Protein AF-A0A511DGD5-F1 (afdb_monomer_lite)

Sequence (65 aa):
MTENRMTAGAVVVSMIFGIVVAILAVTGSEALSLVAIIGGAVVGLTWVVVGMTSASRRRGTQTRS

pLDDT: mean 80.9, std 12.5, range [48.22, 92.5]

Organism: NCBI:txid1223511

Foldseek 3Di:
DVLVVLVVVLVVLVVVLVVVLVVCVVVVHPCSVVSCVVSVVVSVVSVVVSVVVVVVVVVVVVVVD

Structure (mmCIF, N/CA/C/O backbone):
data_AF-A0A511DGD5-F1
#
_entry.id   AF-A0A511DGD5-F1
#
loop_
_atom_site.group_PDB
_atom_site.id
_atom_site.type_symbol
_atom_site.label_atom_id
_atom_si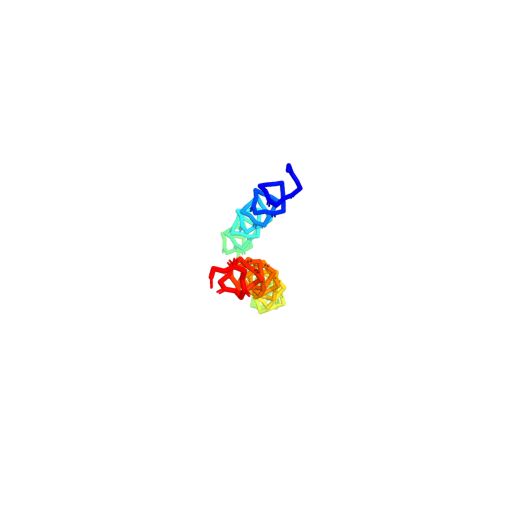te.label_alt_id
_atom_site.label_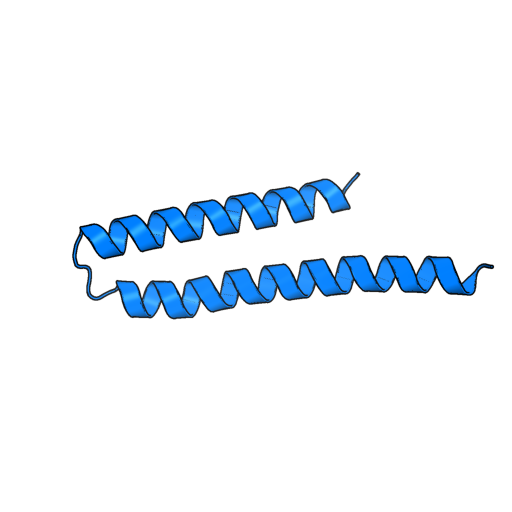comp_id
_atom_site.label_asym_id
_atom_site.label_entity_id
_atom_site.label_seq_id
_atom_site.pdbx_PDB_ins_code
_atom_site.Cartn_x
_atom_site.Cartn_y
_atom_site.Cartn_z
_atom_site.occupancy
_atom_site.B_iso_or_equiv
_atom_site.auth_seq_id
_atom_site.auth_comp_id
_atom_site.auth_asym_id
_atom_site.auth_atom_id
_atom_site.pdbx_PDB_model_num
ATOM 1 N N . MET A 1 1 ? -3.194 -1.042 24.011 1.00 50.62 1 MET A N 1
ATOM 2 C CA . MET A 1 1 ? -1.983 -1.628 23.386 1.00 50.62 1 MET A CA 1
ATOM 3 C C . MET A 1 1 ? -2.142 -2.004 21.908 1.00 50.62 1 MET A C 1
ATOM 5 O O . MET A 1 1 ? -1.144 -1.980 21.207 1.00 50.62 1 MET A O 1
ATOM 9 N N . THR A 1 2 ? -3.332 -2.341 21.397 1.00 59.09 2 THR A N 1
ATOM 10 C CA . THR A 1 2 ? -3.531 -2.794 19.999 1.00 59.09 2 THR A CA 1
ATOM 11 C C . THR A 1 2 ? -3.452 -1.695 18.932 1.00 59.09 2 THR A C 1
ATOM 13 O O . THR A 1 2 ? -2.988 -1.964 17.832 1.00 59.09 2 THR A O 1
ATOM 16 N N . GLU A 1 3 ? -3.832 -0.459 19.255 1.00 57.81 3 GLU A N 1
ATOM 17 C CA . GLU A 1 3 ? -3.903 0.654 18.290 1.00 57.81 3 GLU A CA 1
ATOM 18 C C . GLU A 1 3 ? -2.516 1.086 17.783 1.00 57.81 3 GLU A C 1
ATOM 20 O O . GLU A 1 3 ? -2.288 1.126 16.580 1.00 57.81 3 GLU A O 1
ATOM 25 N N . ASN A 1 4 ? -1.537 1.245 18.686 1.00 63.75 4 ASN A N 1
ATOM 26 C CA . ASN A 1 4 ? -0.144 1.532 18.311 1.00 63.75 4 ASN A CA 1
ATOM 27 C C . ASN A 1 4 ? 0.463 0.465 17.388 1.00 63.75 4 ASN A C 1
ATOM 29 O O . ASN A 1 4 ? 1.303 0.781 16.551 1.00 63.75 4 ASN A O 1
ATOM 33 N N . ARG A 1 5 ? 0.049 -0.799 17.539 1.00 69.50 5 ARG A N 1
ATOM 34 C CA . ARG A 1 5 ? 0.552 -1.910 16.718 1.00 69.50 5 ARG A CA 1
ATOM 35 C C . ARG A 1 5 ? -0.038 -1.869 15.307 1.00 69.50 5 ARG A C 1
ATOM 37 O O . ARG A 1 5 ? 0.676 -2.165 14.358 1.00 69.50 5 ARG A O 1
ATOM 44 N N . MET A 1 6 ? -1.303 -1.460 15.169 1.00 70.62 6 MET A N 1
ATOM 45 C CA . MET A 1 6 ? -1.959 -1.290 13.866 1.00 70.62 6 MET A CA 1
ATOM 46 C C . MET A 1 6 ? -1.349 -0.123 13.082 1.00 70.62 6 MET A C 1
ATOM 48 O O . MET A 1 6 ? -1.022 -0.287 11.910 1.00 70.62 6 MET A O 1
ATOM 52 N N . THR A 1 7 ? -1.111 1.019 13.734 1.00 79.12 7 THR A N 1
ATOM 53 C CA . THR A 1 7 ? -0.483 2.181 13.084 1.00 79.12 7 THR A CA 1
ATOM 54 C C . THR A 1 7 ? 0.965 1.892 12.694 1.00 79.12 7 THR A C 1
ATOM 56 O O . THR A 1 7 ? 1.364 2.185 11.571 1.00 79.12 7 THR A O 1
ATOM 59 N N . ALA A 1 8 ? 1.743 1.247 13.572 1.00 81.88 8 ALA A N 1
ATOM 60 C CA . ALA A 1 8 ? 3.108 0.829 13.248 1.00 81.88 8 ALA A CA 1
ATOM 61 C C . ALA A 1 8 ? 3.142 -0.161 12.069 1.00 81.88 8 ALA A C 1
ATOM 63 O O . ALA A 1 8 ? 3.966 -0.014 11.170 1.00 81.88 8 ALA A O 1
ATOM 64 N N . GLY A 1 9 ? 2.214 -1.124 12.030 1.00 82.50 9 GLY A N 1
ATOM 65 C CA . GLY A 1 9 ? 2.076 -2.055 10.908 1.00 82.50 9 GLY A CA 1
ATOM 66 C C . GLY A 1 9 ? 1.766 -1.350 9.585 1.00 82.50 9 GLY A C 1
ATOM 67 O O . GLY A 1 9 ? 2.416 -1.629 8.581 1.00 82.50 9 GLY A O 1
ATOM 68 N N . ALA A 1 10 ? 0.838 -0.388 9.583 1.00 83.44 10 ALA A N 1
ATOM 69 C CA . ALA A 1 10 ? 0.490 0.385 8.388 1.00 83.44 10 ALA A CA 1
ATOM 70 C C . ALA A 1 10 ? 1.672 1.217 7.854 1.00 83.44 10 ALA A C 1
ATOM 72 O O . ALA A 1 10 ? 1.870 1.307 6.639 1.00 83.44 10 ALA A O 1
ATOM 73 N N . VAL A 1 11 ? 2.492 1.778 8.748 1.00 86.56 11 VAL A N 1
ATOM 74 C CA . VAL A 1 11 ? 3.715 2.505 8.375 1.00 86.56 11 VAL A CA 1
ATOM 75 C C . VAL A 1 11 ? 4.734 1.565 7.729 1.00 86.56 11 VAL A C 1
ATOM 77 O O . VAL A 1 11 ? 5.245 1.877 6.657 1.00 86.56 11 VAL A O 1
ATOM 80 N N . VAL A 1 12 ? 4.984 0.391 8.322 1.00 89.50 12 VAL A N 1
ATOM 81 C CA . VAL A 1 12 ? 5.918 -0.605 7.766 1.00 89.50 12 VAL A CA 1
ATOM 82 C C . VAL A 1 12 ? 5.462 -1.086 6.386 1.00 89.50 12 VAL A C 1
ATOM 84 O O . VAL A 1 12 ? 6.265 -1.116 5.457 1.00 89.50 12 VAL A O 1
ATOM 87 N N . VAL A 1 13 ? 4.172 -1.392 6.216 1.00 88.06 13 VAL A N 1
ATOM 88 C CA . VAL A 1 13 ? 3.605 -1.802 4.919 1.00 88.06 13 VAL A CA 1
ATOM 89 C C . VAL A 1 13 ? 3.746 -0.693 3.873 1.00 88.06 13 VAL A C 1
ATOM 91 O O . VAL A 1 13 ? 4.134 -0.971 2.740 1.00 88.06 13 VAL A O 1
ATOM 94 N N . SER A 1 14 ? 3.508 0.566 4.253 1.00 88.38 14 SER A N 1
ATOM 95 C CA . SER A 1 14 ? 3.696 1.718 3.358 1.00 88.38 14 SER A CA 1
ATOM 96 C C . SER A 1 14 ? 5.160 1.870 2.929 1.00 88.38 14 SER A C 1
ATOM 98 O O . SER A 1 14 ? 5.443 2.165 1.769 1.00 88.38 14 SER A O 1
ATOM 100 N N . MET A 1 15 ? 6.097 1.624 3.848 1.00 91.62 15 MET A N 1
ATOM 101 C CA . MET A 1 15 ? 7.529 1.710 3.573 1.00 91.62 15 MET A CA 1
ATOM 102 C C . MET A 1 15 ? 7.993 0.604 2.614 1.00 91.62 15 MET A C 1
ATOM 104 O O . MET A 1 15 ? 8.691 0.884 1.643 1.00 91.62 15 MET A O 1
ATOM 108 N N . ILE A 1 16 ? 7.546 -0.637 2.839 1.00 92.06 16 ILE A N 1
ATOM 109 C CA . ILE A 1 16 ? 7.824 -1.778 1.953 1.00 92.06 16 ILE A CA 1
ATOM 110 C C . ILE A 1 16 ? 7.254 -1.519 0.558 1.00 92.06 16 ILE A C 1
ATOM 112 O O . ILE A 1 16 ? 7.950 -1.730 -0.432 1.00 92.06 16 ILE A O 1
ATOM 116 N N . PHE A 1 17 ? 6.020 -1.016 0.467 1.00 90.88 17 PHE A N 1
ATOM 117 C CA . PHE A 1 17 ? 5.410 -0.668 -0.814 1.00 90.88 17 PHE A CA 1
ATOM 118 C C . PHE A 1 17 ? 6.240 0.371 -1.582 1.00 90.88 17 PHE A C 1
ATOM 120 O O . PHE A 1 17 ? 6.524 0.172 -2.761 1.00 90.88 17 PHE A O 1
ATOM 127 N N . GLY A 1 18 ? 6.703 1.429 -0.908 1.00 88.25 18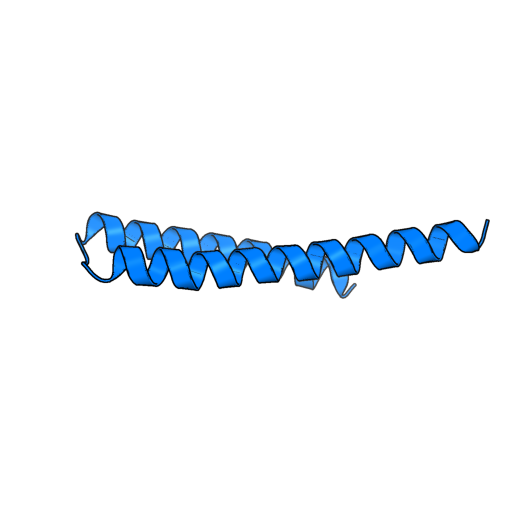 GLY A N 1
ATOM 128 C CA . GLY A 1 18 ? 7.580 2.431 -1.518 1.00 88.25 18 GLY A CA 1
ATOM 129 C C . GLY A 1 18 ? 8.886 1.839 -2.060 1.00 88.25 18 GLY A C 1
ATOM 130 O O . GLY A 1 18 ? 9.293 2.170 -3.171 1.00 88.25 18 GLY A O 1
ATOM 131 N N . ILE A 1 19 ? 9.510 0.915 -1.320 1.00 92.50 19 ILE A N 1
ATOM 132 C CA . ILE A 1 19 ? 10.731 0.216 -1.756 1.00 92.50 19 ILE A CA 1
ATOM 133 C C . ILE A 1 19 ? 10.455 -0.643 -2.994 1.00 92.50 19 ILE A C 1
ATOM 135 O O . ILE A 1 19 ? 11.219 -0.594 -3.954 1.00 92.50 19 ILE A O 1
ATOM 139 N N . VAL A 1 20 ? 9.355 -1.398 -3.000 1.00 90.25 20 VAL A N 1
ATOM 140 C CA . VAL A 1 20 ? 8.960 -2.228 -4.147 1.00 90.25 20 VAL A CA 1
ATOM 141 C C . VAL A 1 20 ? 8.756 -1.358 -5.387 1.00 90.25 20 VAL A C 1
ATOM 143 O O . VAL A 1 20 ? 9.338 -1.645 -6.428 1.00 90.25 20 VAL A O 1
ATOM 146 N N . VAL A 1 21 ? 8.019 -0.249 -5.274 1.00 91.19 21 VAL A N 1
ATOM 147 C CA . VAL A 1 21 ? 7.817 0.689 -6.392 1.00 91.19 21 VAL A CA 1
ATOM 148 C C . VAL A 1 21 ? 9.146 1.271 -6.883 1.00 91.19 21 VAL A C 1
ATOM 150 O O . VAL A 1 21 ? 9.373 1.319 -8.089 1.00 91.19 21 VAL A O 1
ATOM 153 N N . ALA A 1 22 ? 10.050 1.656 -5.978 1.00 89.94 22 ALA A N 1
ATOM 154 C CA . ALA A 1 22 ? 11.368 2.172 -6.345 1.00 89.94 22 ALA A CA 1
ATOM 155 C C . ALA A 1 22 ? 12.219 1.130 -7.095 1.00 89.94 22 ALA A C 1
ATOM 157 O O . ALA A 1 22 ? 12.854 1.461 -8.094 1.00 89.94 22 ALA A O 1
ATOM 158 N N . ILE A 1 23 ? 12.198 -0.136 -6.665 1.00 91.38 23 ILE A N 1
ATOM 159 C CA . ILE A 1 23 ? 12.908 -1.231 -7.345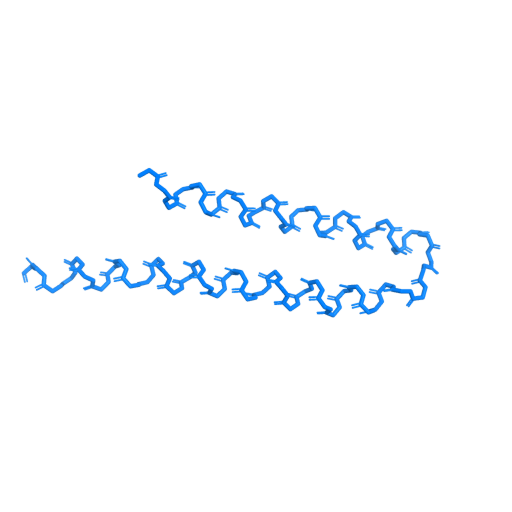 1.00 91.38 23 ILE A CA 1
ATOM 160 C C . ILE A 1 23 ? 12.315 -1.479 -8.736 1.00 91.38 23 ILE A C 1
ATOM 162 O O . ILE A 1 23 ? 13.068 -1.596 -9.705 1.00 91.38 23 ILE A O 1
ATOM 166 N N . LEU A 1 24 ? 10.984 -1.517 -8.866 1.00 89.19 24 LEU A N 1
ATOM 167 C CA . LEU A 1 24 ? 10.331 -1.649 -10.174 1.00 89.19 24 LEU A CA 1
ATOM 168 C C . LEU A 1 24 ? 10.665 -0.472 -11.102 1.00 89.19 24 LEU A C 1
ATOM 170 O O . LEU A 1 24 ? 10.806 -0.671 -12.307 1.00 89.19 24 LEU A O 1
ATOM 174 N N . ALA A 1 25 ? 10.831 0.733 -10.548 1.00 89.38 25 ALA A N 1
ATOM 175 C CA . ALA A 1 25 ? 11.169 1.928 -11.317 1.00 89.38 25 ALA A CA 1
ATOM 176 C C . ALA A 1 25 ? 12.593 1.854 -11.863 1.00 89.38 25 ALA A C 1
ATOM 178 O O . ALA A 1 25 ? 12.813 2.079 -13.049 1.00 89.38 25 ALA A O 1
ATOM 179 N N . VAL A 1 26 ? 13.551 1.479 -11.011 1.00 91.44 26 VAL A N 1
ATOM 180 C CA . VAL A 1 26 ? 14.963 1.328 -11.394 1.00 91.44 26 VAL A CA 1
ATOM 181 C C . VAL A 1 26 ? 15.149 0.209 -12.417 1.00 91.44 26 VAL A C 1
ATOM 183 O O . VAL A 1 26 ? 15.982 0.322 -13.310 1.00 91.44 26 VAL A O 1
ATOM 186 N N . THR A 1 27 ? 14.366 -0.864 -12.311 1.00 91.25 27 THR A N 1
ATOM 187 C CA . THR A 1 27 ? 14.432 -1.999 -13.243 1.00 91.25 27 THR A CA 1
ATOM 188 C C . THR A 1 27 ? 13.676 -1.769 -14.555 1.00 91.25 27 THR A C 1
ATOM 190 O O . THR A 1 27 ? 13.754 -2.620 -15.437 1.00 91.25 27 THR A O 1
ATOM 193 N N . GLY A 1 28 ? 12.973 -0.639 -14.716 1.00 83.88 28 GLY A N 1
ATOM 194 C CA . GLY A 1 28 ? 12.225 -0.324 -15.939 1.00 83.88 28 GLY A CA 1
ATOM 195 C C . GLY A 1 28 ? 11.071 -1.294 -16.204 1.00 83.88 28 GLY A C 1
ATOM 196 O O . GLY A 1 28 ? 10.788 -1.625 -17.350 1.00 83.88 28 GLY A O 1
ATOM 197 N N . SER A 1 29 ? 10.439 -1.811 -15.148 1.00 84.75 29 SER A N 1
ATOM 198 C CA . SER A 1 29 ? 9.403 -2.833 -15.282 1.00 84.75 29 SER A CA 1
ATOM 199 C C . SER A 1 29 ? 8.072 -2.241 -15.756 1.00 84.75 29 SER A C 1
ATOM 201 O O . SER A 1 29 ? 7.502 -1.376 -15.096 1.00 84.75 29 SER A O 1
ATOM 203 N N . GLU A 1 30 ? 7.510 -2.795 -16.833 1.00 84.81 30 GLU A N 1
ATOM 204 C CA . GLU A 1 30 ? 6.152 -2.491 -17.332 1.00 84.81 30 GLU A CA 1
ATOM 205 C C . GLU A 1 30 ? 5.058 -2.742 -16.273 1.00 84.81 30 GLU A C 1
ATOM 207 O O . GLU A 1 30 ? 3.985 -2.138 -16.287 1.00 84.81 30 GLU A O 1
ATOM 212 N N . ALA A 1 31 ? 5.333 -3.618 -15.299 1.00 85.94 31 ALA A N 1
ATOM 213 C CA . ALA A 1 31 ? 4.421 -3.905 -14.197 1.00 85.94 31 ALA A CA 1
ATOM 214 C C . ALA A 1 31 ? 4.326 -2.757 -13.174 1.00 85.94 31 ALA A C 1
ATOM 216 O O . ALA A 1 31 ? 3.443 -2.786 -12.315 1.00 85.94 31 ALA A O 1
ATOM 217 N N . LEU A 1 32 ? 5.194 -1.739 -13.253 1.00 87.62 32 LEU A N 1
ATOM 218 C CA . LEU A 1 32 ? 5.249 -0.634 -12.296 1.00 87.62 32 LEU A CA 1
ATOM 219 C C . LEU A 1 32 ? 3.915 0.088 -12.160 1.00 87.62 32 LEU A C 1
ATOM 221 O O . LEU A 1 32 ? 3.454 0.289 -11.040 1.00 87.62 32 LEU A O 1
ATOM 225 N N . SER A 1 33 ? 3.279 0.459 -13.272 1.00 86.81 33 SER A N 1
ATOM 226 C CA . SER A 1 33 ? 2.008 1.189 -13.228 1.00 86.81 33 SER A CA 1
ATOM 227 C C . SER A 1 33 ? 0.920 0.362 -12.552 1.00 86.81 33 SER A C 1
ATOM 229 O O . SER A 1 33 ? 0.152 0.878 -11.744 1.00 86.81 33 SER A O 1
ATOM 231 N N . LEU A 1 34 ? 0.893 -0.940 -12.825 1.00 88.12 34 LEU A N 1
ATOM 232 C CA . LEU A 1 34 ? -0.109 -1.852 -12.288 1.00 88.12 34 LEU A CA 1
ATOM 233 C C . LEU A 1 34 ? 0.097 -2.079 -10.782 1.00 88.12 34 LEU A C 1
ATOM 235 O O . LEU A 1 34 ? -0.850 -1.982 -10.000 1.00 88.12 34 LEU A O 1
ATOM 239 N N . VAL A 1 35 ? 1.348 -2.279 -10.358 1.00 88.50 35 VAL A N 1
ATOM 240 C CA . VAL 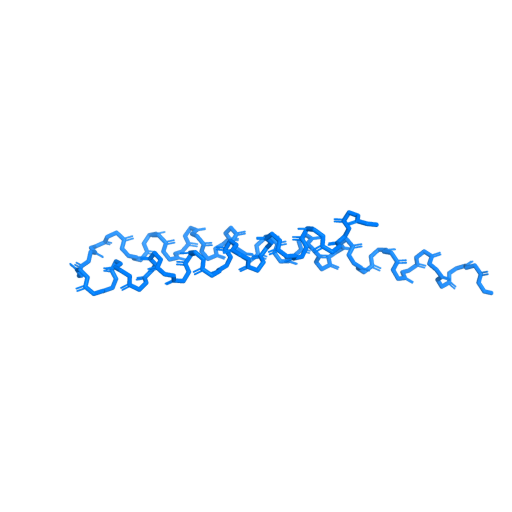A 1 35 ? 1.731 -2.397 -8.943 1.00 88.50 35 VAL A CA 1
ATOM 241 C C . VAL A 1 35 ? 1.485 -1.089 -8.192 1.00 88.50 35 VAL A C 1
ATOM 243 O O . VAL A 1 35 ? 0.974 -1.120 -7.074 1.00 88.50 35 VAL A O 1
ATOM 246 N N . ALA A 1 36 ? 1.789 0.060 -8.797 1.00 88.94 36 ALA A N 1
ATOM 247 C CA . ALA A 1 36 ? 1.581 1.367 -8.187 1.00 88.94 36 ALA A CA 1
ATOM 248 C C . ALA A 1 36 ? 0.091 1.660 -7.956 1.00 88.94 36 ALA A C 1
ATOM 250 O O . ALA A 1 36 ? -0.276 2.129 -6.881 1.00 88.94 36 ALA A O 1
ATOM 251 N N . ILE A 1 37 ? -0.772 1.338 -8.926 1.00 90.25 37 ILE A N 1
ATOM 252 C CA . ILE A 1 37 ? -2.223 1.544 -8.811 1.00 90.25 37 ILE A CA 1
ATOM 253 C C . ILE A 1 37 ? -2.816 0.611 -7.752 1.00 90.25 37 ILE A C 1
ATOM 255 O O . ILE A 1 37 ? -3.475 1.075 -6.821 1.00 90.25 37 ILE A O 1
ATOM 259 N N . ILE A 1 38 ? -2.568 -0.699 -7.863 1.00 91.81 38 ILE A N 1
ATOM 260 C CA . ILE A 1 38 ? -3.155 -1.686 -6.947 1.00 91.81 38 ILE A CA 1
ATOM 261 C C . ILE A 1 38 ? -2.593 -1.502 -5.536 1.00 91.81 38 ILE A C 1
ATOM 263 O O . ILE A 1 38 ? -3.349 -1.411 -4.570 1.00 91.81 38 ILE A O 1
ATOM 267 N N . GLY A 1 39 ? -1.271 -1.406 -5.400 1.00 87.81 39 GLY A N 1
ATOM 268 C CA . GLY A 1 39 ? -0.632 -1.248 -4.099 1.00 87.81 39 GLY A CA 1
ATOM 269 C C . GLY A 1 39 ? -0.920 0.112 -3.463 1.00 87.81 39 GLY A C 1
ATOM 270 O O . GLY A 1 39 ? -1.164 0.176 -2.260 1.00 87.81 39 GLY A O 1
ATOM 271 N N . GLY A 1 40 ? -1.021 1.180 -4.261 1.00 88.69 40 GLY A N 1
ATOM 272 C CA . GLY A 1 40 ? -1.442 2.498 -3.787 1.00 88.69 40 GLY A CA 1
ATOM 273 C C . GLY A 1 40 ? -2.871 2.484 -3.242 1.00 88.69 40 GLY A C 1
ATOM 274 O O . GLY A 1 40 ? -3.121 3.026 -2.165 1.00 88.69 40 GLY A O 1
ATOM 275 N N . ALA A 1 41 ? -3.794 1.795 -3.921 1.00 91.25 41 ALA A N 1
ATOM 276 C CA . ALA A 1 41 ? -5.164 1.623 -3.443 1.00 91.25 41 ALA A CA 1
ATOM 277 C C . ALA A 1 41 ? -5.221 0.845 -2.117 1.00 91.25 41 ALA A C 1
ATOM 279 O O . ALA A 1 41 ? -5.914 1.261 -1.188 1.00 91.25 41 ALA A O 1
ATOM 280 N N . VAL A 1 42 ? -4.457 -0.244 -1.987 1.00 89.06 42 VAL A N 1
ATOM 281 C CA . VAL A 1 42 ? -4.403 -1.052 -0.754 1.00 89.06 42 VAL A CA 1
ATOM 282 C C . VAL A 1 42 ? -3.822 -0.255 0.416 1.00 89.06 42 VAL A C 1
ATOM 284 O O . VAL A 1 42 ? -4.389 -0.261 1.513 1.00 89.06 42 VAL A O 1
ATOM 287 N N . VAL A 1 43 ? -2.722 0.473 0.198 1.00 90.25 43 VAL A N 1
ATOM 288 C CA . VAL A 1 43 ? -2.118 1.334 1.227 1.00 90.25 43 VAL A CA 1
ATOM 289 C C . VAL A 1 43 ? -3.083 2.454 1.622 1.00 90.25 43 VAL A C 1
ATOM 291 O O . VAL A 1 43 ? -3.301 2.681 2.812 1.00 90.25 43 VAL A O 1
ATOM 294 N N . GLY A 1 44 ? -3.729 3.101 0.648 1.00 89.31 44 GLY A N 1
ATOM 295 C CA . GLY A 1 44 ? -4.734 4.135 0.894 1.00 89.31 44 GLY A CA 1
ATOM 296 C C . GLY A 1 44 ? -5.909 3.628 1.733 1.00 89.31 44 GLY A C 1
ATOM 297 O O . GLY A 1 44 ? -6.255 4.241 2.742 1.00 89.31 44 GLY A O 1
ATOM 298 N N . LEU A 1 45 ? -6.477 2.468 1.386 1.00 89.38 45 LEU A N 1
ATOM 299 C CA . LEU A 1 45 ? -7.558 1.837 2.152 1.00 89.38 45 LEU A CA 1
ATOM 300 C C . LEU A 1 45 ? -7.127 1.484 3.577 1.00 89.38 45 LEU A C 1
ATOM 302 O O . LEU A 1 45 ? -7.883 1.701 4.524 1.00 89.38 45 LEU A O 1
ATOM 306 N N . THR A 1 46 ? -5.897 0.998 3.747 1.00 88.69 46 THR A N 1
ATOM 307 C CA . THR A 1 46 ? -5.334 0.704 5.072 1.00 88.69 46 THR A CA 1
ATOM 308 C C . THR A 1 46 ? -5.324 1.960 5.945 1.00 88.69 46 THR A C 1
ATOM 310 O O . THR A 1 46 ? -5.763 1.922 7.095 1.00 88.69 46 THR A O 1
ATOM 313 N N . TRP A 1 47 ? -4.914 3.103 5.388 1.00 87.31 47 TRP A N 1
ATOM 314 C CA . TRP A 1 47 ? -4.937 4.386 6.091 1.00 87.31 47 TRP A CA 1
ATOM 315 C C . TRP A 1 47 ? -6.349 4.887 6.398 1.00 87.31 47 TRP A C 1
ATOM 317 O O . TRP A 1 47 ? -6.576 5.408 7.490 1.00 87.31 47 TRP A O 1
ATOM 327 N N . VAL A 1 48 ? -7.312 4.686 5.496 1.00 89.19 48 VAL A N 1
ATOM 328 C CA . VAL A 1 48 ? -8.724 5.023 5.745 1.00 89.19 48 VAL A CA 1
ATOM 329 C C . VAL A 1 48 ? -9.267 4.230 6.935 1.00 89.19 48 VAL A C 1
ATOM 331 O O . VAL A 1 48 ? -9.858 4.817 7.840 1.00 89.19 48 VAL A O 1
ATOM 334 N N . VAL A 1 49 ? -9.012 2.920 6.993 1.00 86.62 49 VAL A N 1
ATOM 335 C CA . VAL A 1 49 ? -9.456 2.063 8.106 1.00 86.62 49 VAL A CA 1
ATOM 336 C C . VAL A 1 49 ? -8.809 2.486 9.427 1.00 86.62 49 VAL A C 1
ATOM 338 O O . VAL A 1 49 ? -9.499 2.588 10.448 1.00 86.62 49 VAL A O 1
ATOM 341 N N . VAL A 1 50 ? -7.505 2.788 9.422 1.00 86.25 50 VAL A N 1
ATOM 342 C CA . VAL A 1 50 ? -6.793 3.299 10.607 1.00 86.25 50 VAL A CA 1
ATOM 343 C C . VAL A 1 50 ? -7.376 4.643 11.054 1.00 86.25 50 VAL A C 1
ATOM 345 O O . VAL A 1 50 ? -7.661 4.824 12.240 1.00 86.25 50 VAL A O 1
ATOM 348 N N . GLY A 1 51 ? -7.626 5.564 10.121 1.00 84.00 51 GLY A N 1
ATOM 349 C CA . GLY A 1 51 ? -8.219 6.873 10.395 1.00 84.00 51 GLY A CA 1
ATOM 350 C C . GLY A 1 51 ? -9.631 6.775 10.974 1.00 84.00 51 GLY A C 1
ATOM 351 O O . GLY A 1 51 ? -9.916 7.391 12.001 1.00 84.00 51 GLY A O 1
ATOM 352 N N . MET A 1 52 ? -10.494 5.943 10.384 1.00 85.25 52 MET A N 1
ATOM 353 C CA . MET A 1 52 ? -11.855 5.695 10.877 1.00 85.25 52 MET A CA 1
ATOM 354 C C . MET A 1 52 ? -11.851 5.069 12.275 1.00 85.25 52 MET A C 1
ATOM 356 O O . MET A 1 52 ? -12.590 5.511 13.153 1.00 85.25 52 MET A O 1
ATOM 360 N N . THR A 1 53 ? -10.982 4.084 12.513 1.00 82.38 53 THR A N 1
ATOM 361 C CA . THR A 1 53 ? -10.851 3.427 13.825 1.00 82.38 53 THR A CA 1
ATOM 362 C C . THR A 1 53 ? -10.392 4.417 14.900 1.00 82.38 53 THR A C 1
ATOM 364 O O . THR A 1 53 ? -10.938 4.435 16.006 1.00 82.38 53 THR A O 1
ATOM 367 N N . SER A 1 54 ? -9.440 5.288 14.556 1.00 76.75 54 SER A N 1
ATOM 368 C CA . SER A 1 54 ? -8.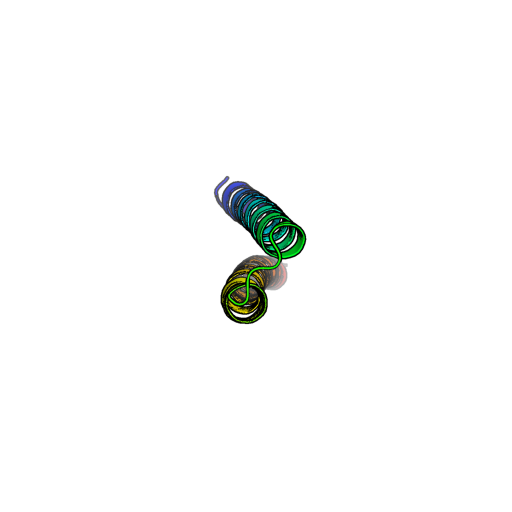929 6.343 15.440 1.00 76.75 54 SER A CA 1
ATOM 369 C C . SER A 1 54 ? -9.994 7.415 15.726 1.00 76.75 54 SER A C 1
ATOM 371 O O . SER A 1 54 ? -10.139 7.883 16.857 1.00 76.75 54 SER A O 1
ATOM 373 N N . ALA A 1 55 ? -10.788 7.791 14.716 1.00 76.25 55 ALA A N 1
ATOM 374 C CA . ALA A 1 55 ? -11.855 8.786 14.834 1.00 76.25 55 ALA A CA 1
ATOM 375 C C . ALA A 1 55 ? -13.048 8.288 15.670 1.00 76.25 55 ALA A C 1
ATOM 377 O O . ALA A 1 55 ? -13.573 9.036 16.498 1.00 76.25 55 ALA A O 1
ATOM 378 N N . SER A 1 56 ? -13.442 7.020 15.518 1.00 72.19 56 SER A N 1
ATOM 379 C CA . SER A 1 56 ? -14.517 6.412 16.315 1.00 72.19 56 SER A CA 1
ATOM 380 C C . SER A 1 56 ? -14.187 6.368 17.808 1.00 72.19 56 SER A C 1
ATOM 382 O O . SER A 1 56 ? -15.067 6.599 18.636 1.00 72.19 56 SER A O 1
ATOM 384 N N . ARG A 1 57 ? -12.914 6.163 18.176 1.00 66.75 57 ARG A N 1
ATOM 385 C CA . ARG A 1 57 ? -12.481 6.221 19.584 1.00 66.75 57 ARG A CA 1
ATOM 386 C C . ARG A 1 57 ? -12.594 7.620 20.179 1.00 66.75 57 ARG A C 1
ATOM 388 O O . ARG A 1 57 ? -13.016 7.739 21.323 1.00 66.75 57 ARG A O 1
ATOM 395 N N . ARG A 1 58 ? -12.286 8.670 19.407 1.00 63.78 58 ARG A N 1
ATOM 396 C CA . ARG A 1 58 ? -12.412 10.067 19.864 1.00 63.78 58 ARG A CA 1
ATOM 397 C C . ARG A 1 58 ? -13.862 10.503 20.075 1.00 63.78 58 ARG A C 1
ATOM 399 O O . ARG A 1 58 ? -14.127 11.281 20.984 1.00 63.78 58 ARG A O 1
ATOM 406 N N . ARG A 1 59 ? -14.808 9.999 19.274 1.00 62.81 59 ARG A N 1
ATOM 407 C CA . ARG A 1 59 ? -16.241 10.295 19.471 1.00 62.81 59 ARG A CA 1
ATOM 408 C C . ARG A 1 59 ? -16.819 9.623 20.715 1.00 62.81 59 ARG A C 1
ATOM 410 O O . ARG A 1 59 ? -17.617 10.247 21.404 1.00 62.81 59 ARG A O 1
ATOM 417 N N . GLY A 1 60 ? -16.389 8.400 21.033 1.00 59.84 60 GLY A N 1
ATOM 418 C CA . GLY A 1 60 ? -16.859 7.674 22.220 1.00 59.84 60 GLY A CA 1
ATOM 419 C C . GLY A 1 60 ? -16.407 8.280 23.555 1.00 59.84 60 GLY A C 1
ATOM 420 O O . GLY A 1 60 ? -17.108 8.148 24.554 1.00 59.84 60 GLY A O 1
ATOM 421 N N . THR A 1 61 ? -15.268 8.976 23.592 1.00 57.78 61 THR A N 1
ATOM 422 C CA . THR A 1 61 ? -14.819 9.711 24.787 1.00 57.78 61 THR A CA 1
ATOM 423 C C . THR A 1 61 ? -15.531 11.049 24.979 1.00 57.78 61 THR A C 1
ATOM 425 O O . THR A 1 61 ? -15.637 11.504 26.112 1.00 57.78 61 THR A O 1
ATOM 428 N N . GLN A 1 62 ? -16.059 11.661 23.914 1.00 56.56 62 GLN A N 1
ATOM 429 C CA . GLN A 1 62 ? -16.713 12.973 23.981 1.00 56.56 62 GLN A CA 1
ATOM 430 C C . GLN A 1 62 ? -18.176 12.910 24.459 1.00 56.56 62 GLN A C 1
ATOM 432 O O . GLN A 1 62 ? -18.711 13.904 24.923 1.00 56.56 62 GLN A O 1
ATOM 437 N N . THR A 1 63 ? -18.835 11.749 24.382 1.00 56.66 63 THR A N 1
ATOM 438 C CA . THR A 1 63 ? -20.230 11.568 24.848 1.00 56.66 63 THR A CA 1
ATOM 439 C C . THR A 1 63 ? -20.343 11.221 26.336 1.00 56.66 63 THR A C 1
ATOM 441 O O . THR A 1 63 ? -21.444 11.010 26.835 1.00 56.66 63 THR A O 1
ATOM 444 N N . ARG A 1 64 ? -19.209 11.113 27.040 1.00 53.78 64 ARG A N 1
ATOM 445 C CA . ARG A 1 64 ? -19.133 10.764 28.468 1.00 53.78 64 ARG A CA 1
ATOM 446 C C . ARG A 1 64 ? -18.730 11.936 29.376 1.00 53.78 64 ARG A C 1
ATOM 448 O O . ARG A 1 64 ? -18.518 11.689 30.560 1.00 53.78 64 ARG A O 1
ATOM 455 N N . SER A 1 65 ? -18.599 13.152 28.836 1.00 48.22 65 SER A N 1
ATOM 456 C CA . SER A 1 65 ? -18.333 14.378 29.608 1.00 48.22 65 SER A CA 1
ATOM 457 C C . SER A 1 65 ? -19.612 15.121 29.948 1.00 48.22 65 SER A C 1
ATOM 459 O O . SER A 1 65 ? -20.384 15.349 28.988 1.00 48.22 65 SER A O 1
#

Radius of gyration: 16.18 Å; chains: 1; bounding box: 35×18×47 Å

Secondary structure (DSSP, 8-state):
-HHHHHHHHHHHHHHHHHHHHHHHHHTT-TTHHHHHHHHHHHHHHHHHHHHHHHHHHHHHHHTT-